Protein AF-A0A183A0W5-F1 (afdb_monomer_lite)

Secondary str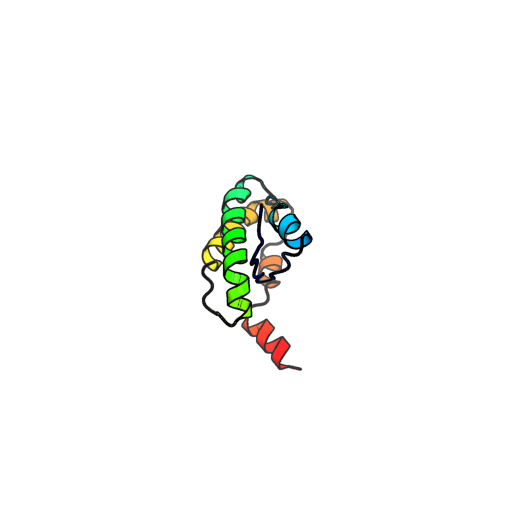ucture (DSSP, 8-state):
---------------HHHHHHHH--PPPSSGGGHHHHHHHHHHHHHHHHHHTTT----SSHHHHHHHHHHHHHHHHHTT--HHHHHHT---HHHHHHHHTT-

InterPro domains:
  IPR007918 Mitochondrial distribution/morphology family 35/apoptosis [PF05254] (28-82)
  IPR007918 Mitochondrial distribution/morphology family 35/apoptosis [PTHR46403] (24-81)

pLDDT: mean 81.29, std 20.25, range [32.53, 98.12]

Organism: NCBI:txid27848

Structure (mmCIF, N/CA/C/O backbone):
data_AF-A0A183A0W5-F1
#
_entry.id   AF-A0A183A0W5-F1
#
loop_
_atom_site.group_PDB
_atom_site.id
_atom_site.type_symbol
_atom_site.label_atom_id
_atom_site.label_alt_id
_atom_site.label_comp_id
_atom_site.label_asym_id
_atom_site.label_entity_id
_atom_site.label_seq_id
_atom_site.pdbx_PDB_ins_code
_atom_site.Cartn_x
_atom_site.Cartn_y
_atom_site.Cartn_z
_atom_site.occupancy
_atom_site.B_iso_or_equiv
_atom_site.auth_seq_id
_atom_site.auth_comp_id
_atom_site.auth_asym_id
_atom_site.auth_atom_id
_atom_site.pdbx_PDB_model_num
ATOM 1 N N . MET A 1 1 ? 20.319 46.271 -29.032 1.00 35.53 1 MET A N 1
ATOM 2 C CA . MET A 1 1 ? 20.171 45.300 -30.137 1.00 35.53 1 MET A CA 1
ATOM 3 C C . MET A 1 1 ? 20.283 43.918 -29.527 1.00 35.53 1 MET A C 1
ATOM 5 O O . MET A 1 1 ? 21.349 43.572 -29.043 1.00 35.53 1 MET A O 1
ATOM 9 N N . ASN A 1 2 ? 19.164 43.199 -29.473 1.00 39.31 2 ASN A N 1
ATOM 10 C CA . ASN A 1 2 ? 19.057 41.857 -28.905 1.00 39.31 2 ASN A CA 1
ATOM 11 C C . ASN A 1 2 ? 19.080 40.843 -30.061 1.00 39.31 2 ASN A C 1
ATOM 13 O O . ASN A 1 2 ? 18.366 41.045 -31.041 1.00 39.31 2 ASN A O 1
ATOM 17 N N . GLN A 1 3 ? 19.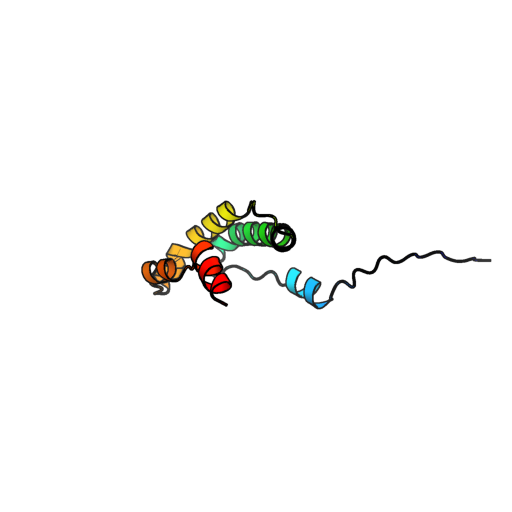853 39.763 -29.948 1.00 35.72 3 GLN A N 1
ATOM 18 C CA . GLN A 1 3 ? 19.748 38.556 -30.785 1.00 35.72 3 GLN A CA 1
ATOM 19 C C . GLN A 1 3 ? 19.755 37.354 -29.819 1.00 35.72 3 GLN A C 1
ATOM 21 O O . GLN A 1 3 ? 20.659 37.256 -28.997 1.00 35.72 3 GLN A O 1
ATOM 26 N N . SER A 1 4 ? 18.609 36.680 -29.632 1.00 41.47 4 SER A N 1
ATOM 27 C CA . SER A 1 4 ? 18.185 35.412 -30.287 1.00 41.47 4 SER A CA 1
ATOM 28 C C . SER A 1 4 ? 19.102 34.229 -29.934 1.00 41.47 4 SER A C 1
ATOM 30 O O . SER A 1 4 ? 20.251 34.206 -30.348 1.00 41.47 4 SER A O 1
ATOM 32 N N . LYS A 1 5 ? 18.720 33.370 -28.975 1.00 47.00 5 LYS A N 1
ATOM 33 C CA . LYS A 1 5 ? 17.828 32.183 -29.045 1.00 47.00 5 LYS A CA 1
ATOM 34 C C . LYS A 1 5 ? 18.497 30.951 -29.676 1.00 47.00 5 LYS A C 1
ATOM 36 O O . LYS A 1 5 ? 18.611 30.882 -30.891 1.00 47.00 5 LYS A O 1
ATOM 41 N N . VAL A 1 6 ? 18.774 29.940 -28.845 1.00 36.34 6 VAL A N 1
ATOM 42 C CA . VAL A 1 6 ? 18.625 28.516 -29.196 1.00 36.34 6 VAL A CA 1
ATOM 43 C C . VAL A 1 6 ? 18.041 27.806 -27.972 1.00 36.34 6 VAL A C 1
ATOM 45 O O . VAL A 1 6 ? 18.743 27.490 -27.018 1.00 36.34 6 VAL A O 1
ATOM 48 N N . GLU A 1 7 ? 16.723 27.635 -27.992 1.00 40.72 7 GLU A N 1
ATOM 49 C CA . GLU A 1 7 ? 16.004 26.659 -27.175 1.00 40.72 7 GLU A CA 1
ATOM 50 C C . GLU A 1 7 ? 16.037 25.340 -27.951 1.00 40.72 7 GLU A C 1
ATOM 52 O O . GLU A 1 7 ? 15.601 25.310 -29.104 1.00 40.72 7 GLU A O 1
ATOM 57 N N . THR A 1 8 ? 16.527 24.267 -27.334 1.00 32.53 8 THR A N 1
ATOM 58 C CA . THR A 1 8 ? 16.311 22.908 -27.839 1.00 32.53 8 THR A CA 1
ATOM 59 C C . THR A 1 8 ? 15.536 22.140 -26.781 1.00 32.53 8 THR A C 1
ATOM 61 O O . THR A 1 8 ? 16.075 21.748 -25.749 1.00 32.53 8 THR A O 1
ATOM 64 N N . ASN A 1 9 ? 14.245 21.993 -27.059 1.00 45.94 9 ASN A N 1
ATOM 65 C CA . ASN A 1 9 ? 13.270 21.215 -26.312 1.00 45.94 9 ASN A CA 1
ATOM 66 C C . ASN A 1 9 ? 13.642 19.726 -26.308 1.00 45.94 9 ASN A C 1
ATOM 68 O O . ASN A 1 9 ? 13.929 19.159 -27.361 1.00 45.94 9 ASN A O 1
ATOM 72 N N . SER A 1 10 ? 13.530 19.081 -25.147 1.00 34.06 10 SER A N 1
ATOM 73 C CA . SER A 1 10 ? 13.226 17.653 -25.060 1.00 34.06 10 SER A CA 1
ATOM 74 C C . SER A 1 10 ? 11.855 17.542 -24.418 1.00 34.06 10 SER A C 1
ATOM 76 O O . SER A 1 10 ? 11.720 17.657 -23.204 1.00 34.06 10 SER A O 1
ATOM 78 N N . SER A 1 11 ? 10.843 17.394 -25.261 1.00 45.78 11 SER A N 1
ATOM 79 C CA . SER A 1 11 ? 9.456 17.190 -24.877 1.00 45.78 11 SER A CA 1
ATOM 80 C C . SER A 1 11 ? 9.321 15.893 -24.076 1.00 45.78 11 SER A C 1
ATOM 82 O O . SER A 1 11 ? 9.356 14.802 -24.642 1.00 45.78 11 SER A O 1
ATOM 84 N N . THR A 1 12 ? 9.152 15.998 -22.763 1.00 40.69 12 THR A N 1
ATOM 85 C CA . THR A 1 12 ? 8.113 15.206 -22.111 1.00 40.69 12 THR A CA 1
ATOM 86 C C . THR A 1 12 ? 6.951 16.166 -21.940 1.00 40.69 12 THR A C 1
ATOM 88 O O . THR A 1 12 ? 7.036 17.137 -21.193 1.00 40.69 12 THR A O 1
ATOM 91 N N . ASP A 1 13 ? 5.911 15.977 -22.747 1.00 41.16 13 ASP A N 1
ATOM 92 C CA . ASP A 1 13 ? 4.619 16.593 -22.489 1.00 41.16 13 ASP A CA 1
ATOM 93 C C . ASP A 1 13 ? 4.142 16.018 -21.150 1.00 41.16 13 ASP A C 1
ATOM 95 O O . ASP A 1 13 ? 3.604 14.913 -21.088 1.00 41.16 13 ASP A O 1
ATOM 99 N N . GLU A 1 14 ? 4.474 16.709 -20.058 1.00 48.84 14 GLU A N 1
ATOM 100 C CA . GLU A 1 14 ? 3.949 16.418 -18.730 1.00 48.84 14 GLU A CA 1
ATOM 101 C C . GLU A 1 14 ? 2.438 16.627 -18.822 1.00 48.84 14 GLU A C 1
ATOM 103 O O . GLU A 1 14 ? 1.952 17.759 -18.898 1.00 48.84 14 GLU A O 1
ATOM 108 N N . ASP A 1 15 ? 1.709 15.518 -18.914 1.00 54.75 15 ASP A N 1
ATOM 109 C CA . ASP A 1 15 ? 0.258 15.502 -18.912 1.00 54.75 15 ASP A CA 1
ATOM 110 C C . ASP A 1 15 ? -0.225 16.298 -17.680 1.00 54.75 15 ASP A C 1
ATOM 112 O O . ASP A 1 15 ? 0.083 15.915 -16.544 1.00 54.75 15 ASP A O 1
ATOM 116 N N . PRO A 1 16 ? -0.931 17.431 -17.858 1.00 57.34 16 PRO A N 1
ATOM 117 C CA . PRO A 1 16 ? -1.359 18.265 -16.741 1.00 57.34 16 PRO A CA 1
ATOM 118 C C . PRO A 1 16 ? -2.288 17.511 -15.780 1.00 57.34 16 PRO A C 1
ATOM 120 O O . PRO A 1 16 ? -2.393 17.893 -14.612 1.00 57.34 16 PRO A O 1
ATOM 123 N N . ASP A 1 17 ? -2.920 16.420 -16.218 1.00 60.94 17 ASP A N 1
ATOM 124 C CA . ASP A 1 17 ? -3.697 15.554 -15.341 1.00 60.94 17 ASP A CA 1
ATOM 125 C C . ASP A 1 17 ? -2.798 14.657 -14.479 1.00 60.94 17 ASP A C 1
ATOM 127 O O . ASP A 1 17 ? -3.141 14.409 -13.322 1.00 60.94 17 ASP A O 1
ATOM 131 N N . HIS A 1 18 ? -1.616 14.246 -14.958 1.00 61.47 18 HIS A N 1
ATOM 132 C CA . HIS A 1 18 ? -0.640 13.502 -14.151 1.00 61.47 18 HIS A CA 1
ATOM 133 C C . HIS A 1 18 ? -0.147 14.340 -12.966 1.00 61.47 18 HIS A C 1
ATOM 135 O O . HIS A 1 18 ? -0.164 13.866 -11.831 1.00 61.47 18 HIS A O 1
ATOM 141 N N . GLU A 1 19 ? 0.214 15.606 -13.191 1.00 61.47 19 GLU A N 1
ATOM 142 C CA . GLU A 1 19 ? 0.632 16.509 -12.110 1.00 61.47 19 GLU A CA 1
ATOM 143 C C . GLU A 1 19 ? -0.491 16.748 -11.094 1.00 61.47 19 GLU A C 1
ATOM 145 O O . GLU A 1 19 ? -0.253 16.731 -9.885 1.00 61.47 19 GLU A O 1
ATOM 150 N N . ASN A 1 20 ? -1.738 16.896 -11.549 1.00 62.28 20 ASN A N 1
ATOM 151 C CA . ASN A 1 20 ? -2.883 17.042 -10.650 1.00 62.28 20 ASN A CA 1
ATOM 152 C C . ASN A 1 20 ? -3.193 15.751 -9.872 1.00 62.28 20 ASN A C 1
ATOM 154 O O . ASN A 1 20 ? -3.475 15.825 -8.678 1.00 62.28 20 ASN A O 1
ATOM 158 N N . LEU A 1 21 ? -3.074 14.572 -10.490 1.00 59.44 21 LEU A N 1
ATOM 159 C CA . LEU A 1 21 ? -3.217 13.268 -9.828 1.00 59.44 21 LEU A CA 1
ATOM 160 C C . LEU A 1 21 ? -2.118 13.026 -8.785 1.00 59.44 21 LEU A C 1
ATOM 162 O O . LEU A 1 21 ? -2.401 12.522 -7.697 1.00 59.44 21 LEU A O 1
ATOM 166 N N . VAL A 1 22 ? -0.881 13.430 -9.081 1.00 61.19 22 VAL A N 1
ATOM 167 C CA . VAL A 1 22 ? 0.243 13.388 -8.133 1.00 61.19 22 VAL A CA 1
ATOM 168 C C . VAL A 1 22 ? 0.017 14.363 -6.972 1.00 61.19 22 VAL A C 1
ATOM 170 O O . VAL A 1 22 ? 0.317 14.031 -5.822 1.00 61.19 22 VAL A O 1
ATOM 173 N N . ARG A 1 23 ? -0.567 15.541 -7.235 1.00 63.16 23 ARG A N 1
ATOM 174 C CA . ARG A 1 23 ? -0.885 16.541 -6.201 1.00 63.16 23 ARG A CA 1
ATOM 175 C C . ARG A 1 23 ? -2.100 16.176 -5.352 1.00 63.16 23 ARG A C 1
ATOM 177 O O . ARG A 1 23 ? -2.142 16.539 -4.177 1.00 63.16 23 ARG A O 1
ATOM 184 N N . SER A 1 24 ? -3.058 15.436 -5.901 1.00 70.06 24 SER A N 1
ATOM 185 C CA . SER A 1 24 ? -4.240 14.921 -5.202 1.00 70.06 24 SER A CA 1
ATOM 186 C C . SER A 1 24 ? -3.917 13.671 -4.378 1.00 70.06 24 SER A C 1
ATOM 188 O O . SER A 1 24 ? -4.594 12.647 -4.478 1.00 70.06 24 SER A O 1
ATOM 190 N N . LYS A 1 25 ? -2.879 13.747 -3.534 1.00 80.06 25 LYS A N 1
ATOM 191 C CA . LYS A 1 25 ? -2.508 12.660 -2.625 1.00 80.06 25 LYS A CA 1
ATOM 192 C C . LYS A 1 25 ? -3.636 12.418 -1.622 1.00 80.06 25 LYS A C 1
ATOM 194 O O . LYS A 1 25 ? -3.824 13.182 -0.678 1.00 80.06 25 LYS A O 1
ATOM 199 N N . LEU A 1 26 ? -4.404 11.360 -1.865 1.00 89.62 26 LEU A N 1
ATOM 200 C CA . LEU A 1 26 ? -5.515 10.960 -1.014 1.00 89.62 26 LEU A CA 1
ATOM 201 C C . LEU A 1 26 ? -4.983 10.375 0.298 1.00 89.62 26 LEU A C 1
ATOM 203 O O . LEU A 1 26 ? -4.089 9.524 0.288 1.00 89.62 26 LEU A O 1
ATOM 207 N N . GLY A 1 27 ? -5.561 10.815 1.415 1.00 92.19 27 GLY A N 1
ATOM 208 C CA . GLY A 1 27 ? -5.316 10.218 2.725 1.00 92.19 27 GLY A CA 1
ATOM 209 C C . GLY A 1 27 ? -5.733 8.746 2.782 1.00 92.19 27 GLY A C 1
ATOM 210 O O . GLY A 1 27 ? -6.386 8.202 1.890 1.00 92.19 27 GLY A O 1
ATOM 211 N N . SER A 1 28 ? -5.323 8.072 3.842 1.00 95.94 28 SER A N 1
ATOM 212 C CA . SER A 1 28 ? -5.796 6.739 4.174 1.00 95.94 28 SER A CA 1
ATOM 213 C C . SER A 1 28 ? -7.259 6.783 4.637 1.00 95.94 28 SER A C 1
ATOM 215 O O . SER A 1 28 ? -7.795 7.833 4.982 1.00 95.94 28 SER A O 1
ATOM 217 N N . LEU A 1 29 ? -7.903 5.613 4.690 1.00 94.31 29 LEU A N 1
ATOM 218 C CA . LEU A 1 29 ? -9.233 5.448 5.292 1.00 94.31 29 LEU A CA 1
ATOM 219 C C . LEU A 1 29 ? -9.266 5.879 6.763 1.00 94.31 29 LEU A C 1
ATOM 221 O O . LEU A 1 29 ? -10.319 6.251 7.273 1.00 94.31 29 LEU A O 1
ATOM 225 N N . VAL A 1 30 ? -8.113 5.808 7.429 1.00 94.62 30 VAL A N 1
ATOM 226 C CA . VAL A 1 30 ? -7.926 6.236 8.811 1.00 94.62 30 VAL A CA 1
ATOM 227 C C . VAL A 1 30 ? -6.641 7.061 8.956 1.00 94.62 30 VAL A C 1
ATOM 229 O O . VAL A 1 30 ? -5.595 6.615 8.457 1.00 94.62 30 VAL A O 1
ATOM 232 N N . PRO A 1 31 ? -6.693 8.246 9.600 1.00 95.69 31 PRO A N 1
ATOM 233 C CA . PRO A 1 31 ? -5.577 9.197 9.615 1.00 95.69 31 PRO A CA 1
ATOM 234 C C . PRO A 1 31 ? -4.283 8.652 10.229 1.00 95.69 31 PRO A C 1
ATOM 236 O O . PRO A 1 31 ? -3.187 9.020 9.810 1.00 95.69 31 PRO A O 1
ATOM 239 N N . GLU A 1 32 ? -4.370 7.734 11.195 1.00 96.12 32 GLU A N 1
ATOM 240 C CA . GLU A 1 32 ? -3.197 7.114 11.819 1.00 96.12 32 GLU A CA 1
ATOM 241 C C . GLU A 1 32 ? -2.327 6.334 10.821 1.00 96.12 32 GLU A C 1
ATOM 243 O O . GLU A 1 32 ? -1.128 6.154 11.050 1.00 96.12 32 GLU A O 1
ATOM 248 N N . CYS A 1 33 ? -2.897 5.923 9.684 1.00 98.00 33 CYS A N 1
ATOM 249 C CA . CYS A 1 33 ? -2.180 5.214 8.632 1.00 98.00 33 CYS A CA 1
ATOM 250 C C . CYS A 1 33 ? -1.654 6.131 7.511 1.00 98.00 33 CYS A C 1
ATOM 252 O O . CYS A 1 33 ? -1.005 5.631 6.589 1.00 98.00 33 CYS A O 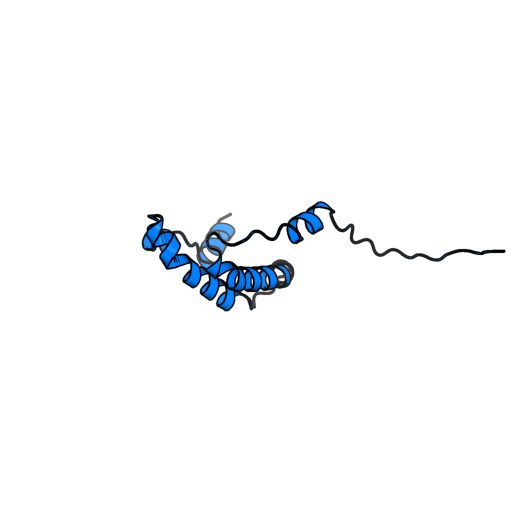1
ATOM 254 N N . ASP A 1 34 ? -1.870 7.451 7.564 1.00 96.69 34 ASP A N 1
ATOM 255 C CA . ASP A 1 34 ? -1.477 8.384 6.492 1.00 96.69 34 ASP A CA 1
ATOM 256 C C . ASP A 1 34 ? 0.032 8.405 6.239 1.00 96.69 34 ASP A C 1
ATOM 258 O O . ASP A 1 34 ? 0.480 8.435 5.090 1.00 96.69 34 ASP A O 1
ATOM 262 N N . SER A 1 35 ? 0.828 8.349 7.308 1.00 96.56 35 SER A N 1
ATOM 263 C CA . SER A 1 35 ? 2.295 8.321 7.242 1.00 96.56 35 SER A CA 1
ATOM 264 C C . SER A 1 35 ? 2.805 7.073 6.511 1.00 96.56 35 SER A C 1
ATOM 266 O O . SER A 1 35 ? 3.570 7.169 5.544 1.00 96.56 35 SER A O 1
ATOM 268 N N . VAL A 1 36 ? 2.332 5.891 6.921 1.00 97.88 36 VAL A N 1
ATOM 269 C CA . VAL A 1 36 ? 2.758 4.615 6.328 1.00 97.88 36 VAL A CA 1
ATOM 270 C C . VAL A 1 36 ? 2.227 4.446 4.905 1.00 97.88 36 VAL A C 1
ATOM 272 O O . VAL A 1 36 ? 2.964 3.966 4.042 1.00 97.88 36 VAL A O 1
ATOM 275 N N . LYS A 1 37 ? 1.006 4.925 4.626 1.00 97.25 37 LYS A N 1
ATOM 276 C CA . LYS A 1 37 ? 0.454 5.008 3.270 1.00 97.25 37 LYS A CA 1
ATOM 277 C C . LYS A 1 37 ? 1.315 5.903 2.389 1.00 97.25 37 LYS A C 1
ATOM 279 O O . LYS A 1 37 ? 1.747 5.484 1.322 1.00 97.25 37 LYS A O 1
ATOM 284 N N . SER A 1 38 ? 1.623 7.111 2.854 1.00 95.94 38 SER A N 1
ATOM 285 C CA . SER A 1 38 ? 2.386 8.090 2.080 1.00 95.94 38 SER A CA 1
ATOM 286 C C . SER A 1 38 ? 3.772 7.583 1.699 1.00 95.94 38 SER A C 1
ATOM 288 O O . SER A 1 38 ? 4.223 7.864 0.585 1.00 95.94 38 SER A O 1
ATOM 290 N N . ALA A 1 39 ? 4.423 6.839 2.599 1.00 96.94 39 ALA A N 1
ATOM 291 C CA . ALA A 1 39 ? 5.714 6.206 2.358 1.00 96.94 39 ALA A CA 1
ATOM 292 C C . ALA A 1 39 ? 5.626 5.045 1.354 1.00 96.94 39 ALA A C 1
ATOM 294 O O . ALA A 1 39 ? 6.538 4.874 0.542 1.00 96.94 39 ALA A O 1
ATOM 295 N N . TYR A 1 40 ? 4.558 4.244 1.409 1.00 97.75 40 TYR A N 1
ATOM 296 C CA . TYR A 1 40 ? 4.299 3.204 0.415 1.00 97.75 40 TYR A CA 1
ATOM 297 C C . TYR A 1 40 ? 4.011 3.809 -0.966 1.00 97.75 40 TYR A C 1
ATOM 299 O O . TYR A 1 40 ? 4.674 3.433 -1.929 1.00 97.75 40 TYR A O 1
ATOM 307 N N . ASP A 1 41 ? 3.107 4.788 -1.048 1.00 96.50 41 ASP A N 1
ATOM 308 C CA . ASP A 1 41 ? 2.698 5.422 -2.305 1.00 96.50 41 ASP A CA 1
ATOM 309 C C . ASP A 1 41 ? 3.894 6.064 -3.027 1.00 96.50 41 ASP A C 1
ATOM 311 O O . ASP A 1 41 ? 4.068 5.859 -4.225 1.00 96.50 41 ASP A O 1
ATOM 315 N N . ALA A 1 42 ? 4.760 6.779 -2.295 1.00 95.50 42 ALA A N 1
ATOM 316 C CA . ALA A 1 42 ? 5.968 7.380 -2.868 1.00 95.50 42 ALA A CA 1
ATOM 317 C C . ALA A 1 42 ? 6.930 6.316 -3.424 1.00 95.50 42 ALA A C 1
ATOM 319 O O . ALA A 1 42 ? 7.423 6.441 -4.541 1.00 95.50 42 ALA A O 1
ATOM 320 N N . CYS A 1 43 ? 7.143 5.226 -2.678 1.00 97.94 43 CYS A N 1
ATOM 321 C CA . CYS A 1 43 ? 7.950 4.105 -3.158 1.00 97.94 43 CYS A CA 1
ATOM 322 C C . CYS A 1 43 ? 7.360 3.499 -4.437 1.00 97.94 43 CYS A C 1
ATOM 324 O O . CYS A 1 43 ? 8.082 3.256 -5.402 1.00 97.94 43 CYS A O 1
ATOM 326 N N . PHE A 1 44 ? 6.045 3.266 -4.450 1.00 96.00 44 PHE A N 1
ATOM 327 C CA . PHE A 1 44 ? 5.359 2.667 -5.586 1.00 96.00 44 PHE A CA 1
ATOM 328 C C . PHE A 1 44 ? 5.449 3.553 -6.831 1.00 96.00 44 PHE A C 1
ATOM 330 O O . PHE A 1 44 ? 5.762 3.045 -7.902 1.00 96.00 44 PHE A O 1
ATOM 337 N N . GLN A 1 45 ? 5.254 4.868 -6.699 1.00 94.88 45 GLN A N 1
ATOM 338 C CA . GLN A 1 45 ? 5.381 5.822 -7.808 1.00 94.88 45 GLN A CA 1
ATOM 339 C C . GLN A 1 45 ? 6.782 5.797 -8.443 1.00 94.88 45 GLN A C 1
ATOM 341 O O . GLN A 1 45 ? 6.904 5.851 -9.665 1.00 94.88 45 GLN A O 1
ATOM 346 N N . GLU A 1 46 ? 7.841 5.632 -7.645 1.00 95.50 46 GLU A N 1
ATOM 347 C CA . GLU A 1 46 ? 9.214 5.495 -8.155 1.00 95.50 46 GLU A CA 1
ATOM 348 C C . GLU A 1 46 ? 9.518 4.107 -8.744 1.00 95.50 46 GLU A C 1
ATOM 350 O O . GLU A 1 46 ? 10.316 3.969 -9.681 1.00 95.50 46 GLU A O 1
ATOM 355 N N . PHE A 1 47 ? 8.938 3.052 -8.168 1.00 95.25 47 PHE A N 1
ATOM 356 C CA . PHE A 1 47 ? 9.200 1.669 -8.562 1.00 95.25 47 PHE A CA 1
ATOM 357 C C . PHE A 1 47 ? 8.395 1.243 -9.792 1.00 95.25 47 PHE A C 1
ATOM 359 O O . PHE A 1 47 ? 8.936 0.577 -10.677 1.00 95.25 47 PHE A O 1
ATOM 366 N N . PHE A 1 48 ? 7.129 1.641 -9.887 1.00 94.94 48 PHE A N 1
ATOM 367 C CA . PHE A 1 48 ? 6.198 1.157 -10.903 1.00 94.94 48 PHE A CA 1
ATOM 368 C C . PHE A 1 48 ? 6.694 1.370 -12.346 1.00 94.94 48 PHE A C 1
ATOM 370 O O . PHE A 1 48 ? 6.644 0.423 -13.133 1.00 94.94 48 PHE A O 1
ATOM 377 N N . PRO A 1 49 ? 7.310 2.511 -12.718 1.00 94.88 49 PRO A N 1
ATOM 378 C CA . PRO A 1 49 ? 7.895 2.662 -14.049 1.00 94.88 49 PRO A CA 1
ATOM 379 C C . PRO A 1 49 ? 9.048 1.683 -14.329 1.00 94.88 49 PRO A C 1
ATOM 381 O O . PRO A 1 49 ? 9.282 1.319 -15.481 1.00 94.88 49 PRO A O 1
ATOM 384 N N . LYS A 1 50 ? 9.810 1.268 -13.308 1.00 94.56 50 LYS A N 1
ATOM 385 C CA . LYS A 1 50 ? 10.883 0.265 -13.446 1.00 94.56 50 LYS A CA 1
ATOM 386 C C . LYS A 1 50 ? 10.286 -1.127 -13.611 1.00 94.56 50 LYS A C 1
ATOM 388 O O . LYS A 1 50 ? 10.762 -1.892 -14.446 1.00 94.56 50 LYS A O 1
ATOM 393 N N . PHE A 1 51 ? 9.229 -1.426 -12.859 1.00 94.38 51 PHE A N 1
ATOM 394 C CA . PHE A 1 51 ? 8.456 -2.655 -13.006 1.00 94.38 51 PHE A CA 1
ATOM 395 C C . PHE A 1 51 ? 7.916 -2.815 -14.434 1.00 94.38 51 PHE A C 1
ATOM 397 O O . PHE A 1 51 ? 8.144 -3.849 -15.055 1.00 94.38 51 PHE A O 1
ATOM 404 N N . LEU A 1 52 ? 7.327 -1.760 -15.013 1.00 92.75 52 LEU A N 1
ATOM 405 C CA . LEU A 1 52 ? 6.858 -1.769 -16.408 1.00 92.75 52 LEU A CA 1
ATOM 406 C C . LEU A 1 52 ? 7.979 -2.027 -17.435 1.00 92.75 52 LEU A C 1
ATOM 408 O O . LEU A 1 52 ? 7.704 -2.474 -18.545 1.00 92.75 52 LEU A O 1
ATOM 412 N N . ARG A 1 53 ? 9.245 -1.777 -17.073 1.00 95.69 53 ARG A N 1
ATOM 413 C CA . ARG A 1 53 ? 10.438 -2.069 -17.892 1.00 95.69 53 ARG A CA 1
ATOM 414 C C . ARG A 1 53 ? 11.078 -3.428 -17.573 1.00 95.69 53 ARG A C 1
ATOM 416 O O . ARG A 1 53 ? 12.180 -3.704 -18.037 1.00 95.69 53 ARG A O 1
ATOM 423 N N . GLY A 1 54 ? 10.408 -4.267 -16.783 1.00 91.62 54 GLY A N 1
ATOM 424 C CA . GLY A 1 54 ? 10.847 -5.625 -16.457 1.00 91.62 54 GLY A CA 1
ATOM 425 C C . GLY A 1 54 ? 11.671 -5.756 -15.175 1.00 91.62 54 GLY A C 1
ATOM 426 O O . GLY A 1 54 ? 12.206 -6.831 -14.913 1.00 91.62 54 GLY A O 1
ATOM 427 N N . SER A 1 55 ? 11.789 -4.707 -14.354 1.00 92.88 55 SER A N 1
ATOM 428 C CA . SER A 1 55 ? 12.415 -4.847 -13.033 1.00 92.88 55 SER A CA 1
ATOM 429 C C . SER A 1 55 ? 11.540 -5.698 -12.114 1.00 92.88 55 SER A C 1
ATOM 431 O O . SER A 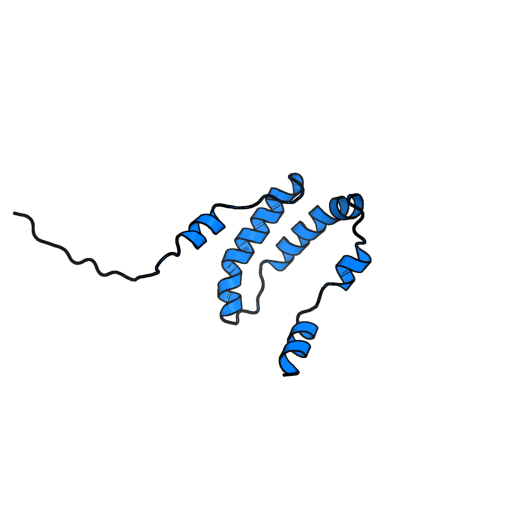1 55 ? 10.404 -5.333 -11.826 1.00 92.88 55 SER A O 1
ATOM 433 N N . THR A 1 56 ? 12.089 -6.792 -11.589 1.00 89.75 56 THR A N 1
ATOM 434 C CA . THR A 1 56 ? 11.377 -7.706 -10.677 1.00 89.75 56 THR A CA 1
ATOM 435 C C . THR A 1 56 ? 11.679 -7.468 -9.199 1.00 89.75 56 THR A C 1
ATOM 437 O O . THR A 1 56 ? 10.996 -8.008 -8.334 1.00 89.75 56 THR A O 1
ATOM 440 N N . ASN A 1 57 ? 12.694 -6.660 -8.886 1.00 93.00 57 ASN A N 1
ATOM 441 C CA . ASN A 1 57 ? 13.059 -6.351 -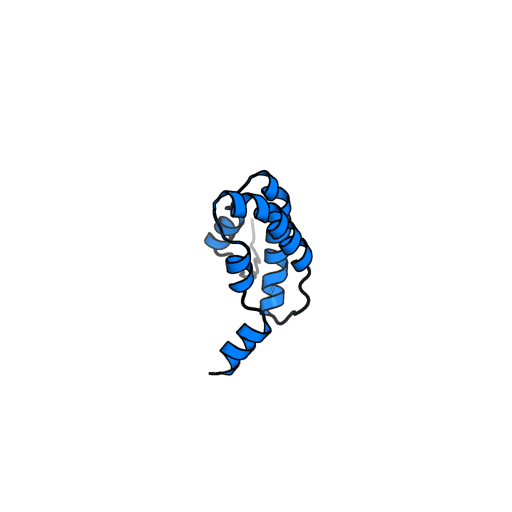7.509 1.00 93.00 57 ASN A CA 1
ATOM 442 C C . ASN A 1 57 ? 12.152 -5.247 -6.947 1.00 93.00 57 ASN A C 1
ATOM 444 O O . ASN A 1 57 ? 12.376 -4.077 -7.256 1.00 93.00 57 ASN A O 1
ATOM 448 N N . ASP A 1 58 ? 11.148 -5.628 -6.154 1.00 92.31 58 ASP A N 1
ATOM 449 C CA . ASP A 1 58 ? 10.205 -4.720 -5.491 1.00 92.31 58 ASP A CA 1
ATOM 450 C C . ASP A 1 58 ? 10.728 -4.247 -4.113 1.00 92.31 58 ASP A C 1
ATOM 452 O O . ASP A 1 58 ? 10.699 -5.011 -3.142 1.00 92.31 58 ASP A O 1
ATOM 456 N N . PRO A 1 59 ? 11.158 -2.976 -3.970 1.00 96.06 59 PRO A N 1
ATOM 457 C CA . PRO A 1 59 ? 11.582 -2.419 -2.687 1.00 96.06 59 PRO A CA 1
ATOM 458 C C . PRO A 1 59 ? 10.406 -1.986 -1.790 1.00 96.06 59 PRO A C 1
ATOM 460 O O . PRO A 1 59 ? 10.613 -1.627 -0.627 1.00 96.06 59 PRO A O 1
ATOM 463 N N . CYS A 1 60 ? 9.176 -1.972 -2.309 1.00 97.50 60 CYS A N 1
ATOM 464 C CA . CYS A 1 60 ? 7.999 -1.413 -1.650 1.00 97.50 60 CYS A CA 1
ATOM 465 C C . CYS A 1 60 ? 7.210 -2.449 -0.845 1.00 97.50 60 CYS A C 1
ATOM 467 O O . CYS A 1 60 ? 6.464 -2.058 0.057 1.00 97.50 60 CYS A O 1
ATOM 469 N N . GLY A 1 61 ? 7.418 -3.748 -1.085 1.00 95.38 61 GLY A N 1
ATOM 470 C CA . GLY A 1 61 ? 6.758 -4.850 -0.375 1.00 95.38 61 GLY A CA 1
ATOM 471 C C . GLY A 1 61 ? 6.708 -4.707 1.159 1.00 95.38 61 GLY A C 1
ATOM 472 O O . GLY A 1 61 ? 5.623 -4.816 1.739 1.00 95.38 61 GLY A O 1
ATOM 473 N N . PRO A 1 62 ? 7.818 -4.390 1.858 1.00 97.69 62 PRO A N 1
ATOM 474 C CA . PRO A 1 62 ? 7.789 -4.161 3.306 1.00 97.69 62 PRO A CA 1
ATOM 475 C C . PRO A 1 62 ? 6.914 -2.970 3.731 1.00 97.69 62 PRO A C 1
ATOM 477 O O . PRO A 1 62 ? 6.233 -3.039 4.754 1.00 97.69 62 PRO A O 1
ATOM 480 N N . LYS A 1 63 ? 6.894 -1.889 2.939 1.00 98.12 63 LYS A N 1
ATOM 481 C CA . LYS A 1 63 ? 6.065 -0.698 3.200 1.00 98.12 63 LYS A CA 1
ATOM 482 C C . LYS A 1 63 ? 4.586 -1.007 2.982 1.00 98.12 63 LYS A C 1
ATOM 484 O O . LYS A 1 63 ? 3.761 -0.630 3.810 1.00 98.12 63 LYS A O 1
ATOM 489 N N . LEU A 1 64 ? 4.268 -1.758 1.924 1.00 96.62 64 LEU A N 1
ATOM 490 C CA . LEU A 1 64 ? 2.915 -2.247 1.669 1.00 96.62 64 LEU A CA 1
ATOM 491 C C . LEU A 1 64 ? 2.417 -3.099 2.836 1.00 96.62 64 LEU A C 1
ATOM 493 O O . LEU A 1 64 ? 1.304 -2.897 3.314 1.00 96.62 64 LEU A O 1
ATOM 497 N N . LYS A 1 65 ? 3.251 -4.019 3.335 1.00 96.00 65 LYS A N 1
ATOM 498 C CA . LYS A 1 65 ? 2.902 -4.866 4.481 1.00 96.00 65 LYS A CA 1
ATOM 499 C C . LYS A 1 65 ? 2.605 -4.036 5.732 1.00 96.00 65 LYS A C 1
ATOM 501 O O . LYS A 1 65 ? 1.615 -4.311 6.405 1.00 96.00 65 LYS A O 1
ATOM 506 N N . ALA A 1 66 ? 3.414 -3.016 6.018 1.00 97.81 66 ALA A N 1
ATOM 507 C CA . ALA A 1 66 ? 3.179 -2.114 7.146 1.00 97.81 66 ALA A CA 1
ATOM 508 C C . ALA A 1 66 ? 1.857 -1.339 7.003 1.00 97.81 66 ALA A C 1
ATOM 510 O O . ALA A 1 66 ? 1.085 -1.257 7.957 1.00 97.81 66 ALA A O 1
ATOM 511 N N . TYR A 1 67 ? 1.553 -0.828 5.805 1.00 97.94 67 TYR A N 1
ATOM 512 C CA . TYR A 1 67 ? 0.280 -0.155 5.545 1.00 97.94 67 TYR A CA 1
ATOM 513 C C . TYR A 1 67 ? -0.920 -1.105 5.693 1.00 97.94 67 TYR A C 1
ATOM 515 O O . TYR A 1 67 ? -1.881 -0.777 6.385 1.00 97.94 67 TYR A O 1
ATOM 523 N N . GLN A 1 68 ? -0.836 -2.313 5.126 1.00 95.69 68 GLN A N 1
ATOM 524 C CA . GLN A 1 68 ? -1.868 -3.344 5.271 1.00 95.69 68 GLN A CA 1
ATOM 525 C C . GLN A 1 68 ? -2.128 -3.668 6.742 1.00 95.69 68 GLN A C 1
ATOM 527 O O . GLN A 1 68 ? -3.282 -3.708 7.149 1.00 95.69 68 GLN A O 1
ATOM 532 N N . GLN A 1 69 ? -1.071 -3.861 7.538 1.00 96.31 69 GLN A N 1
ATOM 533 C CA . GLN A 1 69 ? -1.170 -4.123 8.976 1.00 96.31 69 GLN A CA 1
ATOM 534 C C . GLN A 1 69 ? -1.842 -2.978 9.735 1.00 96.31 69 GLN A C 1
ATOM 536 O O . GLN A 1 69 ? -2.681 -3.249 10.588 1.00 96.31 69 GLN A O 1
ATOM 541 N N . CYS A 1 70 ? -1.519 -1.729 9.393 1.00 98.06 70 CYS A N 1
ATOM 542 C CA . CYS A 1 70 ? -2.135 -0.551 9.998 1.00 98.06 70 CYS A CA 1
ATOM 543 C C . CYS A 1 70 ? -3.662 -0.534 9.806 1.00 98.06 70 CYS A C 1
ATOM 545 O O . CYS A 1 70 ? -4.398 -0.201 10.728 1.00 98.06 70 CYS A O 1
ATOM 547 N N . LEU A 1 71 ? -4.150 -0.971 8.640 1.00 96.94 71 LEU A N 1
ATOM 548 C CA . LEU A 1 71 ? -5.579 -0.968 8.324 1.00 96.94 71 LEU A CA 1
ATOM 549 C C . LEU A 1 71 ? -6.382 -2.134 8.915 1.00 96.94 71 LEU A C 1
ATOM 551 O O . LEU A 1 71 ? -7.601 -2.004 9.019 1.00 96.94 71 LEU A O 1
ATOM 555 N N . ARG A 1 72 ? -5.761 -3.276 9.259 1.00 94.81 72 ARG A N 1
ATOM 556 C CA . ARG A 1 72 ? -6.514 -4.523 9.543 1.00 94.81 72 ARG A CA 1
ATOM 557 C C . ARG A 1 72 ? -7.560 -4.335 10.640 1.00 94.81 72 ARG A C 1
ATOM 559 O O . ARG A 1 72 ? -8.710 -4.693 10.421 1.00 94.81 72 ARG A O 1
ATOM 566 N N . GLY A 1 73 ? -7.188 -3.712 11.760 1.00 93.69 73 GLY A N 1
ATOM 567 C CA . GLY A 1 73 ? -8.114 -3.497 12.879 1.00 93.69 73 GLY A CA 1
ATOM 568 C C . GLY A 1 73 ? -9.321 -2.637 12.494 1.00 93.69 73 GLY A C 1
ATOM 569 O O . GLY A 1 73 ? -10.454 -2.952 12.850 1.00 93.69 73 GLY A O 1
ATOM 570 N N . THR A 1 74 ? -9.100 -1.589 11.701 1.00 95.88 74 THR A N 1
ATOM 571 C CA . THR A 1 74 ? -10.181 -0.737 11.197 1.00 95.88 74 THR A CA 1
ATOM 572 C C . THR A 1 74 ? -11.094 -1.500 10.242 1.00 95.88 74 THR A C 1
ATOM 574 O O . THR A 1 74 ? -12.312 -1.434 10.392 1.00 95.88 74 THR A O 1
ATOM 577 N N . LEU A 1 75 ? -10.536 -2.242 9.283 1.00 95.69 75 LEU A N 1
ATOM 578 C CA . LEU A 1 75 ? -11.327 -3.009 8.316 1.00 95.69 75 LEU A CA 1
ATOM 579 C C . LEU A 1 75 ? -12.183 -4.074 9.021 1.00 95.69 75 LEU A C 1
ATOM 581 O O . LEU A 1 75 ? -13.374 -4.186 8.734 1.00 95.69 75 LEU A O 1
ATOM 585 N N . GLU A 1 76 ? -11.614 -4.771 10.009 1.00 95.88 76 GLU A N 1
ATOM 586 C CA . GLU A 1 76 ? -12.349 -5.693 10.886 1.00 95.88 76 GLU A CA 1
ATOM 587 C C . GLU A 1 76 ? -13.502 -4.980 11.610 1.00 95.88 76 GLU A C 1
ATOM 589 O O . GLU A 1 76 ? -14.629 -5.474 11.621 1.00 95.88 76 GLU A O 1
ATOM 594 N N . SER A 1 77 ? -13.259 -3.780 12.155 1.00 95.75 77 SER A N 1
ATOM 595 C CA . SER A 1 77 ? -14.293 -2.990 12.846 1.00 95.75 77 SER A CA 1
ATOM 596 C C . SER A 1 77 ? -15.427 -2.521 11.924 1.00 95.75 77 SER A C 1
ATOM 598 O O . SER A 1 77 ? -16.559 -2.347 12.370 1.00 95.75 77 SER A O 1
ATOM 600 N N . MET A 1 78 ? -15.138 -2.359 10.629 1.00 95.62 78 MET A N 1
ATOM 601 C CA . MET A 1 78 ? -16.107 -2.013 9.585 1.00 95.62 78 MET A CA 1
ATOM 602 C C . MET A 1 78 ? -16.907 -3.227 9.082 1.00 95.62 78 MET A C 1
ATOM 604 O O . MET A 1 78 ? -17.767 -3.069 8.217 1.00 95.62 78 MET A O 1
ATOM 608 N N . GLY A 1 79 ? -16.654 -4.427 9.617 1.00 96.00 79 GLY A N 1
ATOM 609 C CA . GLY A 1 79 ? -17.365 -5.654 9.257 1.00 96.00 79 GLY A CA 1
ATOM 610 C C . GLY A 1 79 ? -16.791 -6.386 8.044 1.00 96.00 79 GLY A C 1
ATOM 611 O O . GLY A 1 79 ? -17.479 -7.225 7.467 1.00 96.00 79 GLY A O 1
ATOM 612 N N . ILE A 1 80 ? -15.553 -6.083 7.642 1.00 95.75 80 ILE A N 1
ATOM 613 C CA . ILE A 1 80 ? -14.871 -6.803 6.562 1.00 95.75 80 ILE A CA 1
ATOM 614 C C . ILE A 1 80 ? -14.317 -8.122 7.114 1.00 95.75 80 ILE A C 1
ATOM 616 O O . ILE A 1 80 ? -13.560 -8.127 8.087 1.00 95.75 80 ILE A O 1
ATOM 620 N N . ASP A 1 81 ? -14.660 -9.245 6.475 1.00 95.12 81 ASP A N 1
ATOM 621 C CA . ASP A 1 81 ? -14.062 -10.544 6.790 1.00 95.12 81 ASP A CA 1
ATOM 622 C C . ASP A 1 81 ? -12.624 -10.597 6.255 1.00 95.12 81 ASP A C 1
ATOM 624 O O . ASP A 1 81 ? -12.369 -10.668 5.051 1.00 95.12 81 ASP A O 1
ATOM 628 N N . MET A 1 82 ? -11.657 -10.584 7.170 1.00 93.00 82 MET A N 1
ATOM 629 C CA . MET A 1 82 ? -10.240 -10.601 6.814 1.00 93.00 82 MET A CA 1
ATOM 630 C C . MET A 1 82 ? -9.784 -11.909 6.170 1.00 93.00 82 MET A C 1
ATOM 632 O O . MET A 1 82 ? -8.817 -11.889 5.409 1.00 93.00 82 MET A O 1
ATOM 636 N N . LYS A 1 83 ? -10.451 -13.037 6.445 1.00 92.56 83 LYS A N 1
ATOM 637 C CA . LYS A 1 83 ? -10.132 -14.317 5.799 1.00 92.56 83 LYS A CA 1
ATOM 638 C C . LYS A 1 83 ? -10.566 -14.297 4.343 1.00 92.56 83 LYS A C 1
ATOM 640 O O . LYS A 1 83 ? -9.802 -14.734 3.486 1.00 92.56 83 LYS A O 1
ATOM 645 N N . GLU A 1 84 ? -11.760 -13.777 4.068 1.00 93.62 84 GLU A N 1
ATOM 646 C CA . GLU A 1 84 ? -12.244 -13.587 2.699 1.00 93.62 84 GLU A CA 1
ATOM 647 C C . GLU A 1 84 ? -11.358 -12.587 1.945 1.00 93.62 84 GLU A C 1
ATOM 649 O O . GLU A 1 84 ? -10.921 -12.865 0.827 1.00 93.62 84 GLU A O 1
ATOM 654 N N . LEU A 1 85 ? -11.005 -11.467 2.587 1.00 91.25 85 LEU A N 1
ATOM 655 C CA . LEU A 1 85 ? -10.112 -10.467 2.008 1.00 91.25 85 LEU A CA 1
ATOM 656 C C . LEU A 1 85 ? -8.746 -11.062 1.647 1.00 91.25 85 LEU A C 1
ATOM 658 O O . LEU A 1 85 ? -8.267 -10.857 0.532 1.00 91.25 85 LEU A O 1
ATOM 662 N N . ASP A 1 86 ? -8.123 -11.819 2.551 1.00 90.00 86 ASP A N 1
ATOM 663 C CA . ASP A 1 86 ? -6.836 -12.459 2.274 1.00 90.00 86 ASP A CA 1
ATOM 664 C C . ASP A 1 86 ? -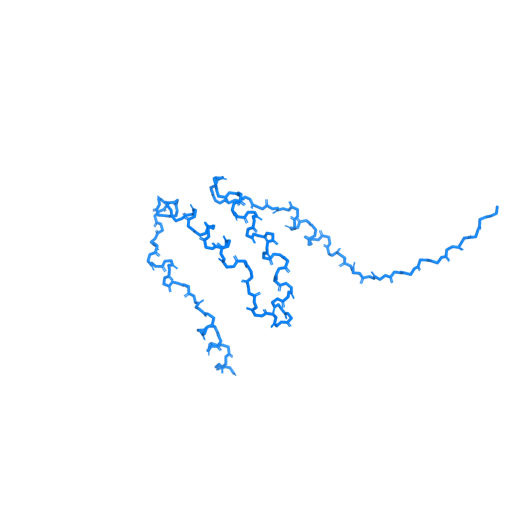6.958 -13.529 1.172 1.00 90.00 86 ASP A C 1
ATOM 666 O O . ASP A 1 86 ? -6.069 -13.622 0.327 1.00 90.00 86 ASP A O 1
ATOM 670 N N . ALA A 1 87 ? -8.060 -14.289 1.130 1.00 89.19 87 ALA A N 1
ATOM 671 C CA . ALA A 1 87 ? -8.316 -15.302 0.100 1.00 89.19 87 ALA A CA 1
ATOM 672 C C . ALA A 1 87 ? -8.586 -14.705 -1.292 1.00 89.19 87 ALA A C 1
ATOM 674 O O . ALA A 1 87 ? -8.317 -15.352 -2.301 1.00 89.19 87 ALA A O 1
ATOM 675 N N . SER A 1 88 ? -9.089 -13.469 -1.359 1.00 85.62 88 SER A N 1
ATOM 676 C CA . SER A 1 88 ? -9.325 -12.756 -2.623 1.00 85.62 88 SER A CA 1
ATOM 677 C C . SER A 1 88 ? -8.037 -12.301 -3.325 1.00 85.62 88 SER A C 1
ATOM 679 O O . SER A 1 88 ? -8.066 -11.898 -4.490 1.00 85.62 88 SER A O 1
ATOM 681 N N . ARG A 1 89 ? -6.889 -12.358 -2.635 1.00 82.38 89 ARG A N 1
ATOM 682 C CA . ARG A 1 89 ? -5.595 -11.955 -3.190 1.00 82.38 89 ARG A CA 1
ATOM 683 C C . ARG A 1 89 ? -5.141 -12.969 -4.233 1.00 82.38 89 ARG A C 1
ATOM 685 O O . ARG A 1 89 ? -4.828 -14.109 -3.907 1.00 82.38 89 ARG A O 1
ATOM 692 N N . VAL A 1 90 ? -5.036 -12.524 -5.479 1.00 79.19 90 VAL A N 1
ATOM 693 C CA . VAL A 1 90 ? -4.419 -13.308 -6.551 1.00 79.19 90 VAL A CA 1
ATOM 694 C C . VAL A 1 90 ? -2.907 -13.102 -6.484 1.00 79.19 90 VAL A C 1
ATOM 696 O O . VAL A 1 90 ? -2.432 -11.965 -6.520 1.00 79.19 90 VAL A O 1
ATOM 699 N N . ASP A 1 91 ? -2.147 -14.185 -6.343 1.00 79.62 91 ASP A N 1
ATOM 700 C CA . ASP A 1 91 ? -0.688 -14.120 -6.387 1.00 79.62 91 ASP A CA 1
ATOM 701 C C . ASP A 1 91 ? -0.161 -13.963 -7.826 1.00 79.62 91 ASP A C 1
ATOM 703 O O . ASP A 1 91 ? -0.885 -14.102 -8.817 1.00 79.62 91 ASP A O 1
ATOM 707 N N . ALA A 1 92 ? 1.120 -13.604 -7.942 1.00 75.25 92 ALA A N 1
ATOM 708 C CA . ALA A 1 92 ? 1.754 -13.353 -9.233 1.00 75.25 92 ALA A CA 1
ATOM 709 C C . ALA A 1 92 ? 1.731 -14.593 -10.144 1.00 75.25 92 ALA A C 1
ATOM 711 O O . ALA A 1 92 ? 1.576 -14.452 -11.358 1.00 75.25 92 ALA A O 1
ATOM 712 N N . ASP A 1 93 ? 1.823 -15.790 -9.564 1.00 75.75 93 ASP A N 1
ATOM 713 C CA . ASP A 1 93 ? 1.815 -17.052 -10.301 1.00 75.75 93 ASP A CA 1
ATOM 714 C C . ASP A 1 93 ? 0.423 -17.340 -10.875 1.00 75.75 93 ASP A C 1
ATOM 716 O O . ASP A 1 93 ? 0.296 -17.731 -12.036 1.00 75.75 93 ASP A O 1
ATOM 720 N N . ALA A 1 94 ? -0.636 -17.071 -10.114 1.00 80.44 94 ALA A N 1
ATOM 721 C CA . ALA A 1 94 ? -2.016 -17.187 -10.558 1.00 80.44 94 ALA A CA 1
ATOM 722 C C . ALA A 1 94 ? -2.348 -16.174 -11.666 1.00 80.44 94 ALA A C 1
ATOM 724 O O . ALA A 1 94 ? -3.017 -16.534 -12.640 1.00 80.44 94 ALA A O 1
ATOM 725 N N . ILE A 1 95 ? -1.834 -14.939 -11.585 1.00 78.50 95 ILE A N 1
ATOM 726 C CA . ILE A 1 95 ? -1.957 -13.954 -12.675 1.00 78.50 95 ILE A CA 1
ATOM 727 C C . ILE A 1 95 ? -1.194 -14.433 -13.917 1.00 78.50 95 ILE A C 1
ATOM 729 O O . ILE A 1 95 ? -1.752 -14.434 -15.014 1.00 78.50 95 ILE A O 1
ATOM 733 N N . ALA A 1 96 ? 0.055 -14.883 -13.767 1.00 77.19 96 ALA A N 1
ATOM 734 C CA . ALA A 1 96 ? 0.860 -15.388 -14.877 1.00 77.19 96 ALA A CA 1
ATOM 735 C C . ALA A 1 96 ? 0.203 -16.604 -15.553 1.00 77.19 96 ALA A C 1
ATOM 737 O O . ALA A 1 96 ? 0.121 -16.672 -16.780 1.00 77.19 96 ALA A O 1
ATOM 738 N N . ALA A 1 97 ? -0.346 -17.530 -14.764 1.00 82.19 97 ALA A N 1
ATOM 739 C CA . ALA A 1 97 ? -1.095 -18.678 -15.261 1.00 82.19 97 ALA A CA 1
ATOM 740 C C . ALA A 1 97 ? -2.374 -18.267 -16.012 1.00 82.19 97 ALA A C 1
ATOM 742 O O . ALA A 1 97 ? -2.727 -18.897 -17.011 1.00 82.19 97 ALA A O 1
ATOM 743 N N . ALA A 1 98 ? -3.063 -17.211 -15.566 1.00 80.31 98 ALA A N 1
ATOM 744 C CA . ALA A 1 98 ? -4.243 -16.677 -16.245 1.00 80.31 98 ALA A CA 1
ATOM 745 C C . ALA A 1 98 ? -3.901 -15.968 -17.569 1.00 80.31 98 ALA A C 1
ATOM 747 O O . ALA A 1 98 ? -4.675 -16.054 -18.524 1.00 80.31 98 ALA A O 1
ATOM 748 N N . LEU A 1 99 ? -2.747 -15.297 -17.647 1.00 76.94 99 LEU A N 1
ATOM 749 C CA . LEU A 1 99 ? -2.273 -14.620 -18.860 1.00 76.94 99 LEU A CA 1
ATOM 750 C C . LEU A 1 99 ? -1.727 -15.605 -19.906 1.00 76.94 99 LEU A C 1
ATOM 752 O O . LEU A 1 99 ? -2.004 -15.434 -21.089 1.00 76.94 99 LEU A O 1
ATOM 756 N N . ASN A 1 100 ? -1.036 -16.668 -19.480 1.00 73.81 100 ASN A N 1
ATOM 757 C CA . ASN A 1 100 ? -0.460 -17.694 -20.365 1.00 73.81 100 ASN A CA 1
ATOM 758 C C . ASN A 1 100 ? -1.489 -18.689 -20.938 1.00 73.81 100 ASN A C 1
ATOM 760 O O . ASN A 1 100 ? -1.133 -19.555 -21.732 1.00 73.81 100 ASN A O 1
ATOM 764 N N . LYS A 1 101 ? -2.757 -18.604 -20.520 1.00 58.69 101 LYS A N 1
ATOM 765 C CA . LYS A 1 101 ? -3.858 -19.443 -21.025 1.00 58.69 101 LYS A CA 1
ATOM 766 C C . LYS A 1 101 ? -4.539 -18.890 -22.288 1.00 58.69 101 LYS A C 1
ATOM 768 O O . LYS A 1 101 ? -5.541 -19.470 -22.708 1.00 58.69 101 LYS A O 1
ATOM 773 N N . ARG A 1 102 ? -4.051 -17.781 -22.851 1.00 50.31 102 ARG A N 1
ATOM 774 C CA . ARG A 1 102 ? -4.583 -17.151 -24.070 1.00 50.31 102 ARG A CA 1
ATOM 775 C C . ARG A 1 102 ? -3.737 -17.458 -25.294 1.00 50.31 102 ARG A C 1
ATOM 777 O O . ARG A 1 102 ? -2.499 -17.505 -25.145 1.00 50.31 102 ARG A O 1
#

Foldseek 3Di:
DDDDDDDDDDDPPPDVVVVVVVVPPDADPDNVLRVLVVVLVVLCVVCVVVVVVPDPDRPSVVSVVVSVVVCPVVCVVVVHDVVVVVVPDDDPVNVVVVVVVD

Sequence (102 aa):
MNQSKVETNSSTDEDPDHENLVRSKLGSLVPECDSVKSAYDACFQEFFPKFLRGSTNDPCGPKLKAYQQCLRGTLESMGIDMKELDASRVDADAIAAALNKR

Radius of gyration: 20.48 Å; chains: 1; bounding box: 38×65×44 Å